Protein AF-A0A7S3MMG2-F1 (afdb_monomer_lite)

Radius of gyration: 33.41 Å; chains: 1; bounding box: 56×77×85 Å

pLDDT: mean 76.09, std 23.61, range [33.47, 98.5]

Foldseek 3Di:
DDPAFEAEAEDPVVVLVVQLVCCCPPVVDDSVVSVVCCVPPVVVCCVPPVVVCNVVHPYYHYDDPDCPVVVVVVVVVVVVVVVVVVVVVVCVVVVVPDDPPDPVVVVDDPPDDDDDDDDDDDDDDDDDDDDD

Organism: NCBI:txid182087

Sequence (132 aa):
MMDLKIFVLTPDDIRLARRIERDIADRGRTVVDVLAQYNRFVKPAYDDFIRPTMKYADIIVPFSTQNEKAVEMLIQNLKIKMKLLEQQHEDITSGNIMRQRTISELVMSPELFHEGPKTSLRVRTGASESGQ

Structure (mmCIF, N/CA/C/O backbone):
data_AF-A0A7S3MMG2-F1
#
_entry.id   AF-A0A7S3MMG2-F1
#
loop_
_atom_site.group_PDB
_atom_site.id
_atom_site.type_symbol
_atom_site.label_atom_id
_atom_site.label_alt_id
_atom_site.label_comp_id
_atom_site.label_asym_id
_atom_site.label_entity_id
_atom_site.label_seq_id
_atom_site.pdbx_PDB_ins_code
_atom_site.Cartn_x
_atom_site.Cartn_y
_atom_site.Cartn_z
_atom_site.occupancy
_atom_site.B_iso_or_equiv
_atom_site.auth_seq_id
_atom_site.auth_comp_id
_atom_site.auth_asym_id
_atom_site.auth_atom_id
_atom_site.pdbx_PDB_model_num
ATOM 1 N N . MET A 1 1 ? -18.131 -7.860 7.670 1.00 69.38 1 MET A N 1
ATOM 2 C CA . MET A 1 1 ? -17.907 -6.421 7.941 1.00 69.38 1 MET A CA 1
ATOM 3 C C . MET A 1 1 ? -16.533 -6.288 8.596 1.00 69.38 1 MET A C 1
ATOM 5 O O . MET A 1 1 ? -16.132 -7.248 9.236 1.00 69.38 1 MET A O 1
ATOM 9 N N . MET A 1 2 ? -15.781 -5.205 8.368 1.00 83.38 2 MET A N 1
ATOM 10 C CA . MET A 1 2 ? -14.435 -5.014 8.945 1.00 83.38 2 MET A CA 1
ATOM 11 C C . MET A 1 2 ? -14.480 -4.002 10.092 1.00 83.38 2 MET A C 1
ATOM 13 O O . MET A 1 2 ? -15.084 -2.942 9.939 1.00 83.38 2 MET A O 1
ATOM 17 N N . ASP A 1 3 ? -13.802 -4.315 11.195 1.00 84.00 3 ASP A N 1
ATOM 18 C CA . ASP A 1 3 ? -13.791 -3.521 12.430 1.00 84.00 3 ASP A CA 1
ATOM 19 C C . ASP A 1 3 ? -12.838 -2.322 12.428 1.00 84.00 3 ASP A C 1
ATOM 21 O O . ASP A 1 3 ? -12.997 -1.413 13.244 1.00 84.00 3 ASP A O 1
ATOM 25 N N . LEU A 1 4 ? -11.823 -2.345 11.567 1.00 86.62 4 LEU A N 1
ATOM 26 C CA . LEU A 1 4 ? -10.824 -1.292 11.415 1.00 86.62 4 LEU A CA 1
ATOM 27 C C . LEU A 1 4 ? -10.275 -1.340 9.986 1.00 86.62 4 LEU A C 1
ATOM 29 O O . LEU A 1 4 ? -9.846 -2.395 9.521 1.00 86.62 4 LEU A O 1
ATOM 33 N N . LYS A 1 5 ? -10.288 -0.205 9.289 1.00 90.94 5 LYS A N 1
ATOM 34 C CA . LYS A 1 5 ? -9.835 -0.066 7.900 1.00 90.94 5 LYS A CA 1
ATOM 35 C C . LYS A 1 5 ? -8.640 0.876 7.862 1.00 90.94 5 LYS A C 1
ATOM 37 O O . LYS A 1 5 ? -8.758 2.046 8.218 1.00 90.94 5 LYS A O 1
ATOM 42 N N 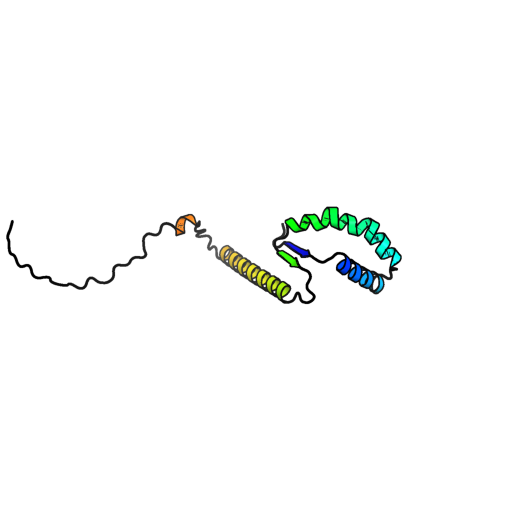. ILE A 1 6 ? -7.493 0.369 7.423 1.00 91.50 6 ILE A N 1
ATOM 43 C CA . ILE A 1 6 ? -6.233 1.119 7.392 1.00 91.50 6 ILE A CA 1
ATOM 44 C C . ILE A 1 6 ? -5.752 1.221 5.948 1.00 91.50 6 ILE A C 1
ATOM 46 O O . ILE A 1 6 ? -5.711 0.216 5.240 1.00 91.50 6 ILE A O 1
ATOM 50 N N . PHE A 1 7 ? -5.345 2.417 5.527 1.00 94.31 7 PHE A N 1
ATOM 51 C CA . PHE A 1 7 ? -4.714 2.646 4.230 1.00 94.31 7 PHE A CA 1
ATOM 52 C C . PHE A 1 7 ? -3.283 3.151 4.415 1.00 94.31 7 PHE A C 1
ATOM 54 O O . PHE A 1 7 ? -3.054 4.174 5.057 1.00 94.31 7 PHE A O 1
ATOM 61 N N . VAL A 1 8 ? -2.304 2.451 3.840 1.00 93.31 8 VAL A N 1
ATOM 62 C CA . VAL A 1 8 ? -0.895 2.867 3.887 1.00 93.31 8 VAL A CA 1
ATOM 63 C C . VAL A 1 8 ? -0.583 3.694 2.645 1.00 93.31 8 VAL A C 1
ATOM 65 O O . VAL A 1 8 ? -0.543 3.172 1.530 1.00 93.31 8 VAL A O 1
AT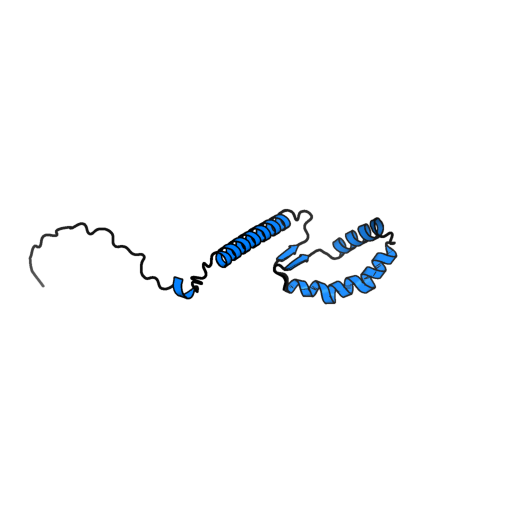OM 68 N N . LEU A 1 9 ? -0.365 4.993 2.837 1.00 94.06 9 LEU A N 1
ATOM 69 C CA . LEU A 1 9 ? -0.064 5.925 1.760 1.00 94.06 9 LEU A CA 1
ATOM 70 C C . LEU A 1 9 ? 1.447 5.987 1.545 1.00 94.06 9 LEU A C 1
ATOM 72 O O . LEU A 1 9 ? 2.197 6.397 2.423 1.00 94.06 9 LEU A O 1
ATOM 76 N N . THR A 1 10 ? 1.916 5.589 0.367 1.00 93.88 10 THR A N 1
ATOM 77 C CA . THR A 1 10 ? 3.337 5.664 0.008 1.00 93.88 10 THR A CA 1
ATOM 78 C C . THR A 1 10 ? 3.494 6.113 -1.442 1.00 93.88 10 THR A C 1
ATOM 80 O O . THR A 1 10 ? 2.745 5.612 -2.289 1.00 93.88 10 THR A O 1
ATOM 83 N N . PRO A 1 11 ? 4.446 7.020 -1.741 1.00 94.31 11 PRO A N 1
ATOM 84 C CA . PRO A 1 11 ? 4.744 7.445 -3.106 1.00 94.31 11 PRO A CA 1
ATOM 85 C C . PRO A 1 11 ? 5.005 6.277 -4.069 1.00 94.31 11 PRO A C 1
ATOM 87 O O . PRO A 1 11 ? 5.484 5.208 -3.677 1.00 94.31 11 PRO A O 1
ATOM 90 N N . ASP A 1 12 ? 4.638 6.467 -5.333 1.00 95.38 12 ASP A N 1
ATOM 91 C CA . ASP A 1 12 ? 4.665 5.429 -6.369 1.00 95.38 12 ASP A CA 1
ATOM 92 C C . ASP A 1 12 ? 6.080 4.937 -6.676 1.00 95.38 12 ASP A C 1
ATOM 94 O O . ASP A 1 12 ? 6.292 3.736 -6.817 1.00 95.38 12 ASP A O 1
ATOM 98 N N . ASP A 1 13 ? 7.042 5.851 -6.728 1.00 95.44 13 ASP A N 1
ATOM 99 C CA . ASP A 1 13 ? 8.468 5.594 -6.926 1.00 95.44 13 ASP A CA 1
ATOM 100 C C . ASP A 1 13 ? 9.053 4.724 -5.807 1.00 95.44 13 ASP A C 1
ATOM 102 O O . ASP A 1 13 ? 9.682 3.705 -6.083 1.00 95.44 13 ASP A O 1
ATOM 106 N N . ILE A 1 14 ? 8.755 5.045 -4.547 1.00 95.06 14 ILE A N 1
ATOM 107 C CA . ILE A 1 14 ? 9.175 4.248 -3.389 1.00 95.06 14 ILE A CA 1
ATOM 108 C C . ILE A 1 14 ? 8.560 2.844 -3.439 1.00 95.06 14 ILE A C 1
ATOM 110 O O . ILE A 1 14 ? 9.239 1.847 -3.175 1.00 95.06 14 ILE A O 1
ATOM 114 N N . ARG A 1 15 ? 7.271 2.731 -3.788 1.00 95.81 15 ARG A N 1
ATOM 115 C CA . ARG A 1 15 ? 6.601 1.425 -3.928 1.00 95.81 15 ARG A CA 1
ATOM 116 C C . ARG A 1 15 ? 7.165 0.618 -5.095 1.00 95.81 15 ARG A C 1
ATOM 118 O O . ARG A 1 15 ? 7.303 -0.600 -4.967 1.00 95.81 15 ARG A O 1
ATOM 125 N N . LEU A 1 16 ? 7.486 1.272 -6.209 1.00 96.94 16 LEU A N 1
ATOM 126 C CA . LEU A 1 16 ? 8.074 0.639 -7.382 1.00 96.94 16 LEU A CA 1
ATOM 127 C C . LEU A 1 16 ? 9.499 0.157 -7.100 1.00 96.94 16 LEU A C 1
ATOM 129 O O . LEU A 1 16 ? 9.797 -0.992 -7.410 1.00 96.94 16 LEU A O 1
ATOM 133 N N . ALA A 1 17 ? 10.339 0.970 -6.457 1.00 96.50 17 ALA A N 1
ATOM 134 C CA . ALA A 1 17 ? 11.697 0.588 -6.071 1.00 96.50 17 ALA A CA 1
ATOM 135 C C . ALA A 1 17 ? 11.689 -0.678 -5.198 1.00 96.50 17 ALA A C 1
ATOM 137 O O . ALA A 1 17 ? 12.282 -1.691 -5.565 1.00 96.50 17 ALA A O 1
ATOM 138 N N . ARG A 1 18 ? 10.879 -0.681 -4.130 1.00 95.62 18 ARG A N 1
ATOM 139 C CA . ARG A 1 18 ? 10.691 -1.859 -3.263 1.00 95.62 18 ARG A CA 1
ATOM 140 C C . ARG A 1 18 ? 10.167 -3.074 -4.022 1.00 95.62 18 ARG A C 1
ATOM 142 O O . ARG A 1 18 ? 10.527 -4.209 -3.724 1.00 95.62 18 ARG A O 1
ATOM 149 N N . ARG A 1 19 ? 9.272 -2.855 -4.990 1.00 96.56 19 ARG A N 1
ATOM 150 C CA . ARG A 1 19 ? 8.744 -3.933 -5.827 1.00 96.56 19 ARG A CA 1
ATOM 151 C C . ARG A 1 19 ? 9.829 -4.538 -6.709 1.00 96.56 19 ARG A C 1
ATOM 153 O O . ARG A 1 19 ? 9.846 -5.756 -6.828 1.00 96.56 19 ARG A O 1
ATOM 160 N N . ILE A 1 20 ? 10.675 -3.717 -7.327 1.00 96.88 20 ILE A N 1
ATOM 161 C CA . ILE A 1 20 ? 11.777 -4.172 -8.179 1.00 96.88 20 ILE A CA 1
ATOM 162 C C . ILE A 1 20 ? 12.743 -5.021 -7.355 1.00 96.88 20 ILE A C 1
ATOM 164 O O . ILE A 1 20 ? 12.987 -6.165 -7.723 1.00 96.88 20 ILE A O 1
ATOM 168 N N . GLU A 1 21 ? 13.208 -4.508 -6.215 1.00 96.56 21 GLU A N 1
ATOM 169 C CA . GLU A 1 21 ? 14.119 -5.230 -5.317 1.00 96.56 21 GLU A CA 1
ATOM 170 C C . GLU A 1 21 ? 13.553 -6.600 -4.921 1.00 96.56 21 GLU A C 1
ATOM 172 O O . GLU A 1 21 ? 14.197 -7.628 -5.129 1.00 96.56 21 GLU A O 1
ATOM 177 N N . ARG A 1 22 ? 12.305 -6.627 -4.441 1.00 96.56 22 ARG A N 1
ATOM 178 C CA . ARG A 1 22 ? 11.626 -7.854 -4.008 1.00 96.56 22 ARG A CA 1
ATOM 179 C C . ARG A 1 22 ? 11.369 -8.834 -5.154 1.00 96.56 22 ARG A C 1
ATOM 181 O O . ARG A 1 22 ? 11.582 -10.030 -5.005 1.00 96.56 22 ARG A O 1
ATOM 188 N N . ASP A 1 23 ? 10.853 -8.367 -6.291 1.00 96.31 23 ASP A N 1
ATOM 189 C CA . ASP A 1 23 ? 10.480 -9.257 -7.398 1.00 96.31 23 ASP A CA 1
ATOM 190 C C . ASP A 1 23 ? 11.725 -9.838 -8.109 1.00 96.31 23 ASP A C 1
ATOM 192 O O . ASP A 1 23 ? 11.645 -10.930 -8.674 1.00 96.31 23 ASP A O 1
ATOM 196 N N . ILE A 1 24 ? 12.877 -9.161 -8.047 1.00 96.12 24 ILE A N 1
ATOM 197 C CA . ILE A 1 24 ? 14.161 -9.713 -8.502 1.00 96.12 24 ILE A CA 1
ATOM 198 C C . ILE A 1 24 ? 14.689 -10.729 -7.487 1.00 96.12 24 ILE A C 1
ATOM 200 O O . ILE A 1 24 ? 14.957 -11.870 -7.862 1.00 96.12 24 ILE A O 1
ATOM 204 N N . ALA A 1 25 ? 14.803 -10.337 -6.213 1.00 95.69 25 ALA A N 1
ATOM 205 C CA . ALA A 1 25 ? 15.420 -11.162 -5.175 1.00 95.69 25 ALA A CA 1
ATOM 206 C C . ALA A 1 25 ? 14.615 -12.434 -4.861 1.00 95.69 25 ALA A C 1
ATOM 208 O O . ALA A 1 25 ? 15.179 -13.524 -4.813 1.00 95.69 25 ALA A O 1
ATOM 209 N N . ASP A 1 26 ? 13.294 -12.312 -4.709 1.00 94.69 26 ASP A N 1
ATOM 210 C CA . ASP A 1 26 ? 12.459 -13.396 -4.173 1.00 94.69 26 ASP A CA 1
ATOM 211 C C . ASP A 1 26 ? 11.750 -14.201 -5.269 1.00 94.69 26 ASP A C 1
ATOM 213 O O . ASP A 1 26 ? 11.245 -15.296 -5.021 1.00 94.69 26 ASP A O 1
ATOM 217 N N . ARG A 1 27 ? 11.630 -13.640 -6.481 1.00 92.12 27 ARG A N 1
ATOM 218 C CA . ARG A 1 27 ? 10.815 -14.214 -7.572 1.00 92.12 27 ARG A CA 1
ATOM 219 C C . ARG A 1 27 ? 11.584 -14.425 -8.876 1.00 92.12 27 ARG A C 1
ATOM 221 O O . ARG A 1 27 ? 10.973 -14.874 -9.844 1.00 92.12 27 ARG A O 1
ATOM 228 N N . GLY A 1 28 ? 12.878 -14.093 -8.918 1.00 92.62 28 GLY A N 1
ATOM 229 C CA . GLY A 1 28 ? 13.752 -14.322 -10.073 1.00 92.62 28 GLY A CA 1
ATOM 230 C C . GLY A 1 28 ? 13.344 -13.568 -11.342 1.00 92.62 28 GLY A C 1
ATOM 231 O O . GLY A 1 28 ? 13.620 -14.036 -12.445 1.00 92.62 28 GLY A O 1
ATOM 232 N N . ARG A 1 29 ? 12.639 -12.436 -11.218 1.00 94.31 29 ARG A N 1
ATOM 233 C CA . ARG A 1 29 ? 12.210 -11.638 -12.377 1.00 94.31 29 ARG A CA 1
ATOM 234 C C . ARG A 1 29 ? 13.313 -10.706 -12.861 1.00 94.31 29 ARG A C 1
ATOM 236 O O . ARG A 1 29 ? 14.178 -10.310 -12.088 1.00 94.31 29 ARG A O 1
ATOM 243 N N . THR A 1 30 ? 13.237 -10.283 -14.122 1.00 96.69 30 THR A N 1
ATOM 244 C CA . THR A 1 30 ? 14.085 -9.200 -14.635 1.00 96.69 30 THR A CA 1
ATOM 245 C C . THR A 1 30 ? 13.462 -7.831 -14.349 1.00 96.69 30 THR A C 1
ATOM 247 O O . THR A 1 30 ? 12.242 -7.699 -14.214 1.00 96.69 30 THR A O 1
ATOM 250 N N . VAL A 1 31 ? 14.289 -6.779 -14.306 1.00 96.50 31 VAL A N 1
ATOM 251 C CA . VAL A 1 31 ? 13.815 -5.386 -14.175 1.00 96.50 31 VAL A CA 1
ATOM 252 C C . VAL A 1 31 ? 12.809 -5.045 -15.280 1.00 96.50 31 VAL A C 1
ATOM 254 O O . VAL A 1 31 ? 11.780 -4.426 -15.014 1.00 96.50 31 VAL A O 1
ATOM 257 N N . VAL A 1 32 ? 13.085 -5.481 -16.514 1.00 97.50 32 VAL A N 1
ATOM 258 C CA . VAL A 1 32 ? 12.250 -5.204 -17.691 1.00 97.50 32 VAL A CA 1
ATOM 259 C C . VAL A 1 32 ? 10.851 -5.790 -17.515 1.00 97.50 32 VAL A C 1
ATOM 261 O O . VAL A 1 32 ? 9.866 -5.082 -17.721 1.00 97.50 32 VAL A O 1
ATOM 264 N N . ASP A 1 33 ? 10.748 -7.038 -17.053 1.00 96.31 33 ASP A N 1
ATOM 265 C CA . ASP A 1 33 ? 9.456 -7.700 -16.838 1.00 96.31 33 ASP A CA 1
ATOM 266 C C . ASP A 1 33 ? 8.641 -7.020 -15.734 1.00 96.31 33 ASP A C 1
ATOM 268 O O . ASP A 1 33 ? 7.426 -6.833 -15.861 1.00 96.31 33 ASP A O 1
ATOM 272 N N . VAL A 1 34 ? 9.308 -6.620 -14.645 1.00 96.94 34 VAL A N 1
ATOM 273 C CA . VAL A 1 34 ? 8.664 -5.916 -13.528 1.00 96.94 34 VAL A CA 1
ATOM 274 C C . VAL A 1 34 ? 8.117 -4.568 -13.993 1.00 96.94 34 VAL A C 1
ATOM 276 O O . VAL A 1 34 ? 6.963 -4.253 -13.699 1.00 96.94 34 VAL A O 1
ATOM 279 N N . LEU A 1 35 ? 8.900 -3.795 -14.751 1.00 97.81 35 LEU A N 1
ATOM 280 C CA . LEU A 1 35 ? 8.475 -2.500 -15.288 1.00 97.81 35 LEU A CA 1
ATOM 281 C C . LEU A 1 35 ? 7.351 -2.643 -16.320 1.00 97.81 35 LEU A C 1
ATOM 283 O O . LEU A 1 35 ? 6.370 -1.897 -16.265 1.00 97.81 35 LEU A O 1
ATOM 287 N N . ALA A 1 36 ? 7.446 -3.621 -17.224 1.00 97.69 36 ALA A N 1
ATOM 288 C CA . ALA A 1 36 ? 6.408 -3.898 -18.212 1.00 97.69 36 ALA A CA 1
ATOM 289 C C . ALA A 1 36 ? 5.074 -4.240 -17.532 1.00 97.69 36 ALA A C 1
ATOM 291 O O . ALA A 1 36 ? 4.033 -3.674 -17.874 1.00 97.69 36 ALA A O 1
ATOM 292 N N . GLN A 1 37 ? 5.096 -5.107 -16.513 1.00 96.75 37 GLN A N 1
ATOM 293 C CA . GLN A 1 37 ? 3.898 -5.430 -15.739 1.00 96.75 37 GLN A CA 1
ATOM 294 C C . GLN A 1 37 ? 3.392 -4.225 -14.936 1.00 96.75 37 GLN A C 1
ATOM 296 O O . GLN A 1 37 ? 2.179 -4.010 -14.847 1.00 96.75 37 GLN A O 1
ATOM 301 N N . TYR A 1 38 ? 4.303 -3.455 -14.335 1.00 97.62 38 TYR A N 1
ATOM 302 C CA . TYR A 1 38 ? 3.945 -2.301 -13.521 1.00 97.62 38 TYR A CA 1
ATOM 303 C C . TYR A 1 38 ? 3.147 -1.280 -14.330 1.00 97.62 38 TYR A C 1
ATOM 305 O O . TYR A 1 38 ? 2.035 -0.926 -13.939 1.00 97.62 38 TYR A O 1
ATOM 313 N N . ASN A 1 39 ? 3.676 -0.892 -15.489 1.00 97.56 39 ASN A N 1
ATOM 314 C CA . ASN A 1 39 ? 3.047 0.092 -16.362 1.00 97.56 39 ASN A CA 1
ATOM 315 C C . ASN A 1 39 ? 1.759 -0.436 -16.998 1.00 97.56 39 ASN A C 1
ATOM 317 O O . ASN A 1 39 ? 0.778 0.295 -17.089 1.00 97.56 39 ASN A O 1
ATOM 321 N N . ARG A 1 40 ? 1.738 -1.708 -17.418 1.00 97.94 40 ARG A N 1
ATOM 322 C CA . ARG A 1 40 ? 0.582 -2.274 -18.123 1.00 97.94 40 ARG A CA 1
ATOM 323 C C . ARG A 1 40 ? -0.609 -2.556 -17.209 1.00 97.94 40 ARG A C 1
ATOM 325 O O . ARG A 1 40 ? -1.743 -2.438 -17.657 1.00 97.94 40 ARG A O 1
ATOM 332 N N . PHE A 1 41 ? -0.367 -2.966 -15.965 1.00 97.62 41 PHE A N 1
ATOM 333 C CA . PHE A 1 41 ? -1.435 -3.491 -15.106 1.00 97.62 41 PHE A CA 1
ATOM 334 C C . PHE A 1 41 ? -1.467 -2.873 -13.714 1.00 97.62 41 PHE A C 1
ATOM 336 O O . PHE A 1 41 ? -2.537 -2.551 -13.212 1.00 97.62 41 PHE A O 1
ATOM 343 N N . VAL A 1 42 ? -0.316 -2.722 -13.061 1.00 97.44 42 VAL A N 1
ATOM 344 C CA . VAL A 1 42 ? -0.277 -2.399 -11.625 1.00 97.44 42 VAL A CA 1
ATOM 345 C C . VAL A 1 42 ? -0.629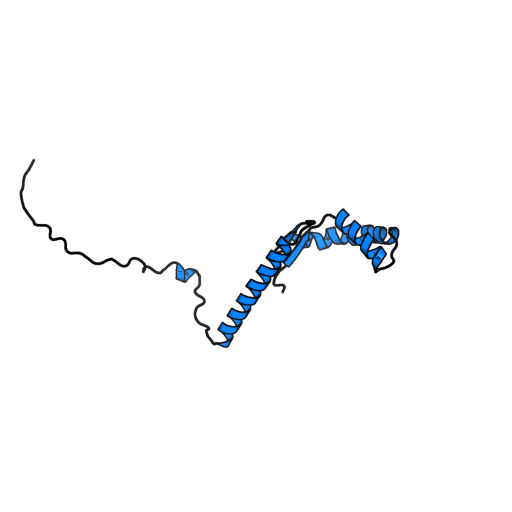 -0.943 -11.374 1.00 97.44 42 VAL A C 1
ATOM 347 O O . VAL A 1 42 ? -1.433 -0.661 -10.491 1.00 97.44 42 VAL A O 1
ATOM 350 N N . LYS A 1 43 ? -0.012 -0.025 -12.121 1.00 97.62 43 LYS A N 1
ATOM 351 C CA . LYS A 1 43 ? -0.223 1.411 -11.962 1.00 97.62 43 LYS A CA 1
ATOM 352 C C . LYS A 1 43 ? -1.658 1.816 -12.344 1.00 97.62 43 LYS A C 1
ATOM 354 O O . LYS A 1 43 ? -2.305 2.406 -11.482 1.00 97.62 43 LYS A O 1
ATOM 359 N N . PRO A 1 44 ? -2.212 1.400 -13.505 1.00 98.50 44 PRO A N 1
ATOM 360 C CA . PRO A 1 44 ? -3.620 1.648 -13.822 1.00 98.50 44 PRO A CA 1
ATOM 361 C C . PRO A 1 44 ? -4.572 1.081 -12.765 1.00 98.50 44 PRO A C 1
ATOM 363 O O . PRO A 1 44 ? -5.409 1.799 -12.233 1.00 98.50 44 PRO A O 1
ATOM 366 N N . ALA A 1 45 ? -4.381 -0.178 -12.348 1.00 98.25 45 ALA A N 1
ATOM 367 C CA . ALA A 1 45 ? -5.248 -0.771 -11.331 1.00 98.25 45 ALA A CA 1
ATOM 368 C C . ALA A 1 45 ? -5.148 -0.058 -9.972 1.00 98.25 45 ALA A C 1
ATOM 370 O O . ALA A 1 45 ? -6.131 0.033 -9.233 1.00 98.25 45 ALA A O 1
ATOM 371 N N . TYR A 1 46 ? -3.962 0.451 -9.628 1.00 97.94 46 TYR A N 1
ATOM 372 C CA . TYR A 1 46 ? -3.800 1.254 -8.429 1.00 97.94 46 TYR A CA 1
ATOM 373 C C . TYR A 1 46 ? -4.587 2.559 -8.512 1.00 97.94 46 TYR A C 1
ATOM 375 O O . TYR A 1 46 ? -5.296 2.877 -7.562 1.00 97.94 46 TYR A O 1
ATOM 383 N N . ASP A 1 47 ? -4.491 3.286 -9.620 1.00 97.62 47 ASP A N 1
ATOM 384 C CA . ASP A 1 47 ? -5.159 4.579 -9.772 1.00 97.62 47 ASP A CA 1
ATOM 385 C C . ASP A 1 47 ? -6.680 4.443 -9.866 1.00 97.62 47 ASP A C 1
ATOM 387 O O . ASP A 1 47 ? -7.398 5.202 -9.211 1.00 97.62 47 ASP A O 1
ATOM 391 N N . ASP A 1 48 ? -7.156 3.441 -10.606 1.00 98.12 48 ASP A N 1
ATOM 392 C CA . ASP A 1 48 ? -8.575 3.273 -10.917 1.00 98.12 48 ASP A CA 1
ATOM 393 C C . ASP A 1 48 ? -9.347 2.579 -9.792 1.00 98.12 48 ASP A C 1
ATOM 395 O O . ASP A 1 48 ? -10.516 2.886 -9.556 1.00 98.12 48 ASP A O 1
ATOM 399 N N . PHE A 1 49 ? -8.705 1.650 -9.072 1.00 97.94 49 PHE A N 1
ATOM 400 C CA . PHE A 1 49 ? -9.409 0.787 -8.120 1.00 97.94 49 PHE A CA 1
ATOM 401 C C . PHE A 1 49 ? -8.887 0.884 -6.694 1.00 97.94 49 PHE A C 1
ATOM 403 O O . PHE A 1 49 ? -9.695 0.929 -5.775 1.00 97.94 49 PHE A O 1
ATOM 410 N N . ILE A 1 50 ? -7.571 0.941 -6.469 1.00 97.44 50 ILE A N 1
ATOM 411 C CA . ILE A 1 50 ? -7.007 0.855 -5.108 1.00 97.44 50 ILE A CA 1
ATOM 412 C C . ILE A 1 50 ? -6.992 2.225 -4.427 1.00 97.44 50 ILE A C 1
ATOM 414 O O . ILE A 1 50 ? -7.490 2.369 -3.311 1.00 97.44 50 ILE A O 1
ATOM 418 N N . ARG A 1 51 ? -6.459 3.255 -5.087 1.00 97.38 51 ARG A N 1
ATOM 419 C CA . ARG A 1 51 ? -6.355 4.617 -4.550 1.00 97.38 51 ARG A CA 1
ATOM 420 C C . ARG A 1 51 ? -7.720 5.200 -4.163 1.00 97.38 51 ARG A C 1
ATOM 422 O O . ARG A 1 51 ? -7.798 5.784 -3.081 1.00 97.38 51 ARG A O 1
ATOM 429 N N . PRO A 1 52 ? -8.814 5.015 -4.931 1.00 98.19 52 PRO A N 1
ATOM 430 C CA . PRO A 1 52 ? -10.132 5.497 -4.527 1.00 98.19 52 PRO A CA 1
ATOM 431 C C . PRO A 1 52 ? -10.655 4.860 -3.235 1.00 98.19 52 PRO A C 1
ATOM 433 O O . PRO A 1 52 ? -11.495 5.471 -2.574 1.00 98.19 52 PRO A O 1
ATOM 436 N N . THR A 1 53 ? -10.158 3.680 -2.835 1.00 97.56 53 THR A N 1
ATOM 437 C CA . THR A 1 53 ? -10.566 3.052 -1.566 1.00 97.56 53 THR A CA 1
ATOM 438 C C . THR A 1 53 ? -10.038 3.776 -0.330 1.00 97.56 53 THR A C 1
ATOM 440 O O . THR A 1 53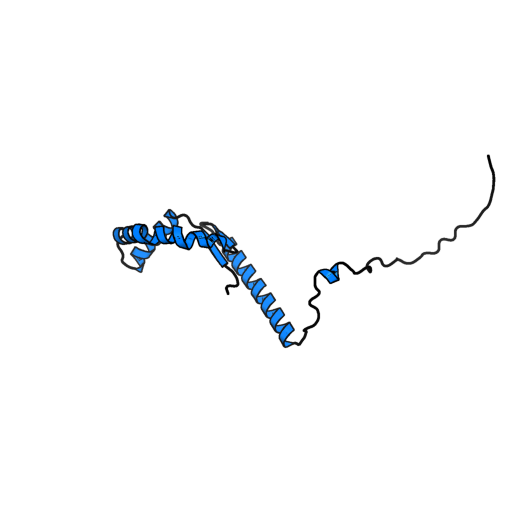 ? -10.598 3.604 0.750 1.00 97.56 53 THR A O 1
ATOM 443 N N . MET A 1 54 ? -9.026 4.640 -0.481 1.00 96.81 54 MET A N 1
ATOM 444 C CA . MET A 1 54 ? -8.451 5.436 0.608 1.00 96.81 54 MET A CA 1
ATOM 445 C C . MET A 1 54 ? -9.510 6.251 1.362 1.00 96.81 54 MET A C 1
ATOM 447 O O . MET A 1 54 ? -9.408 6.405 2.574 1.00 96.81 54 MET A O 1
ATOM 451 N N . LYS A 1 55 ? -10.564 6.716 0.676 1.00 96.50 55 LYS A N 1
ATOM 452 C CA . LYS A 1 55 ? -11.666 7.479 1.292 1.00 96.50 55 LYS A CA 1
ATOM 453 C C . LYS A 1 55 ? -12.515 6.671 2.280 1.00 96.50 55 LYS A C 1
ATOM 455 O O . LYS A 1 55 ? -13.282 7.255 3.033 1.00 96.50 55 LYS A O 1
ATOM 460 N N . TYR A 1 56 ? -12.421 5.343 2.238 1.00 95.75 56 TYR A N 1
ATOM 461 C CA . TYR A 1 56 ? -13.125 4.453 3.156 1.00 95.75 56 TYR A CA 1
ATOM 462 C C . TYR A 1 56 ? -12.251 4.031 4.339 1.00 95.75 56 TYR A C 1
ATOM 464 O O . TYR A 1 56 ? -12.705 3.224 5.141 1.00 95.75 56 TYR A O 1
ATOM 472 N N . ALA A 1 57 ? -11.004 4.494 4.438 1.00 94.88 57 ALA A N 1
ATOM 473 C CA . ALA A 1 57 ? -10.127 4.140 5.544 1.00 94.88 57 ALA A CA 1
ATOM 474 C C . ALA A 1 57 ? -10.489 4.931 6.806 1.00 94.88 57 ALA A C 1
ATOM 476 O O . ALA A 1 57 ? -10.739 6.131 6.740 1.00 94.88 57 ALA A O 1
ATOM 477 N N . ASP A 1 58 ? -10.465 4.257 7.954 1.00 90.19 58 ASP A N 1
ATOM 478 C CA . ASP A 1 58 ? -10.592 4.907 9.258 1.00 90.19 58 ASP A CA 1
ATOM 479 C C . ASP A 1 58 ? -9.262 5.589 9.637 1.00 90.19 58 ASP A C 1
ATOM 481 O O . ASP A 1 58 ? -9.250 6.639 10.273 1.00 90.19 58 ASP A O 1
ATOM 485 N N . ILE A 1 59 ? -8.130 4.999 9.226 1.00 90.12 59 ILE A N 1
ATOM 486 C CA . ILE A 1 59 ? -6.776 5.512 9.478 1.00 90.12 59 ILE A CA 1
ATOM 487 C C . ILE A 1 59 ? -5.960 5.488 8.183 1.00 90.12 59 ILE A C 1
ATOM 489 O O . ILE A 1 59 ? -5.873 4.457 7.512 1.00 90.12 59 ILE A O 1
ATOM 493 N N . ILE A 1 60 ? -5.297 6.604 7.872 1.00 91.81 60 ILE A N 1
ATOM 494 C CA . ILE A 1 60 ? -4.288 6.683 6.811 1.00 91.81 60 ILE A CA 1
ATOM 495 C C . ILE A 1 60 ? -2.908 6.782 7.461 1.00 91.81 60 ILE A C 1
ATOM 497 O O . ILE A 1 60 ? -2.633 7.726 8.198 1.00 91.81 60 ILE A O 1
ATOM 501 N N . VAL A 1 61 ? -2.035 5.816 7.175 1.00 90.88 61 VAL A N 1
ATOM 502 C CA . VAL A 1 61 ? -0.644 5.816 7.644 1.00 90.88 61 VAL A CA 1
ATOM 503 C C . VAL A 1 61 ? 0.241 6.349 6.516 1.00 90.88 61 VAL A C 1
ATOM 505 O O . VAL A 1 61 ? 0.373 5.669 5.494 1.00 90.88 61 VAL A O 1
ATOM 508 N N . PRO A 1 62 ? 0.825 7.553 6.644 1.00 89.19 62 PRO A N 1
ATOM 509 C CA . PRO A 1 62 ? 1.720 8.089 5.630 1.00 89.19 62 PRO A CA 1
ATOM 510 C C . PRO A 1 62 ? 3.041 7.317 5.588 1.00 89.19 62 PRO A C 1
ATOM 512 O O . PRO A 1 62 ? 3.420 6.598 6.516 1.00 89.19 62 PRO A O 1
ATOM 515 N N . PHE A 1 63 ? 3.772 7.492 4.494 1.00 83.00 63 PHE A N 1
ATOM 516 C CA . PHE A 1 63 ? 5.126 6.986 4.383 1.00 83.00 63 PHE A CA 1
ATOM 517 C C . PHE A 1 63 ? 6.037 7.744 5.345 1.00 83.00 63 PHE A C 1
ATOM 519 O O . PHE A 1 63 ? 6.207 8.955 5.236 1.00 83.00 63 PHE A O 1
ATOM 526 N N . SER A 1 64 ? 6.652 6.999 6.252 1.00 78.19 64 SER A N 1
ATOM 527 C CA . SER A 1 64 ? 7.792 7.436 7.040 1.00 78.19 64 SER A CA 1
ATOM 528 C C . SER A 1 64 ? 8.798 6.294 7.064 1.00 78.19 64 SER A C 1
ATOM 530 O O . SER A 1 64 ? 8.429 5.116 7.081 1.00 78.19 64 SER A O 1
ATOM 532 N N . THR A 1 65 ? 10.082 6.637 7.070 1.00 67.31 65 THR A N 1
ATOM 533 C CA . THR A 1 65 ? 11.168 5.684 7.336 1.00 67.31 65 THR A CA 1
ATOM 534 C C . THR A 1 65 ? 11.076 5.111 8.753 1.00 67.31 65 THR A C 1
ATOM 536 O O . THR A 1 65 ? 11.580 4.022 9.002 1.00 67.31 65 THR A O 1
ATOM 539 N N . GLN A 1 66 ? 10.370 5.805 9.652 1.00 73.56 66 GLN A N 1
ATOM 540 C CA . GLN A 1 66 ? 10.064 5.388 11.016 1.00 73.56 66 GLN A CA 1
ATOM 541 C C . GLN A 1 66 ? 8.554 5.469 11.252 1.00 73.56 66 GLN A C 1
ATOM 543 O O . GLN A 1 66 ? 7.998 6.537 11.514 1.00 73.56 66 GLN A O 1
ATOM 548 N N . ASN A 1 67 ? 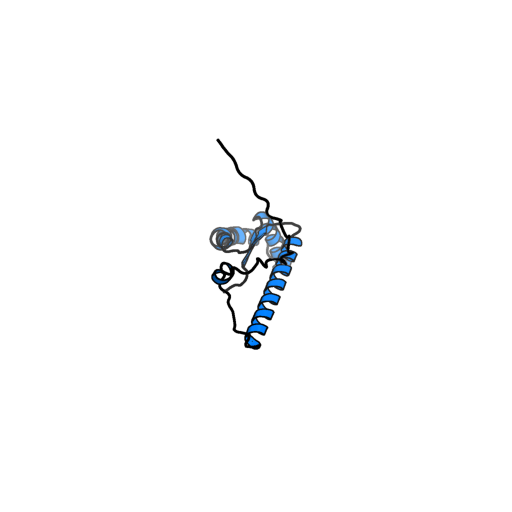7.885 4.321 11.154 1.00 81.94 67 ASN A N 1
ATOM 549 C CA . ASN A 1 67 ? 6.451 4.186 11.422 1.00 81.94 67 ASN A CA 1
ATOM 550 C C . ASN A 1 67 ? 6.159 3.598 12.812 1.00 81.94 67 ASN A C 1
ATOM 552 O O . ASN A 1 67 ? 5.015 3.253 13.095 1.00 81.94 67 ASN A O 1
ATOM 556 N N . GLU A 1 68 ? 7.160 3.503 13.691 1.00 84.12 68 GLU A N 1
ATOM 557 C CA . GLU A 1 68 ? 7.040 2.883 15.019 1.00 84.12 68 GLU A CA 1
ATOM 558 C C . GLU A 1 68 ? 5.891 3.477 15.837 1.00 84.12 68 GLU A C 1
ATOM 560 O O . GLU A 1 68 ? 5.060 2.731 16.340 1.00 84.12 68 GLU A O 1
ATOM 565 N N . LYS A 1 69 ? 5.751 4.809 15.865 1.00 82.88 69 LYS A N 1
ATOM 566 C CA . LYS A 1 69 ? 4.638 5.481 16.559 1.00 82.88 69 LYS A CA 1
ATOM 567 C C . LYS A 1 69 ? 3.267 5.150 15.962 1.00 82.88 69 LYS A C 1
ATOM 569 O O . LYS A 1 69 ? 2.297 5.000 16.697 1.00 82.88 69 LYS A O 1
ATOM 574 N N . ALA A 1 70 ? 3.170 5.030 14.635 1.00 85.38 70 ALA A N 1
ATOM 575 C CA . ALA A 1 70 ? 1.920 4.652 13.976 1.00 85.38 70 ALA A CA 1
ATOM 576 C C . ALA A 1 70 ? 1.547 3.199 14.306 1.00 85.38 70 ALA A C 1
ATOM 578 O O . ALA A 1 70 ? 0.392 2.908 14.608 1.00 85.38 70 ALA A O 1
ATOM 579 N N . VAL A 1 71 ? 2.535 2.299 14.306 1.00 87.25 71 VAL A N 1
ATOM 580 C CA . VAL A 1 71 ? 2.366 0.897 14.707 1.00 87.25 71 VAL A CA 1
ATOM 581 C C . VAL A 1 71 ? 1.981 0.797 16.183 1.00 87.25 71 VAL A C 1
ATOM 583 O O . VAL A 1 71 ? 1.035 0.090 16.516 1.00 87.25 71 VAL A O 1
ATOM 586 N N . GLU A 1 72 ? 2.647 1.541 17.063 1.00 88.94 72 GLU A N 1
ATOM 587 C CA . GLU A 1 72 ? 2.339 1.580 18.491 1.00 88.94 72 GLU A CA 1
ATOM 588 C C . GLU A 1 72 ? 0.906 2.057 18.741 1.00 88.94 72 GLU A C 1
ATOM 590 O O . GLU A 1 72 ? 0.157 1.405 19.468 1.00 88.94 72 GLU A O 1
ATOM 595 N N . MET A 1 73 ? 0.483 3.136 18.079 1.00 87.06 73 MET A N 1
ATOM 596 C CA . MET A 1 73 ? -0.887 3.637 18.166 1.00 87.06 73 MET A CA 1
ATOM 597 C C . MET A 1 73 ? -1.910 2.598 17.684 1.00 87.06 73 MET A C 1
ATOM 599 O O . MET A 1 73 ? -2.961 2.429 18.301 1.00 87.06 73 MET A O 1
ATOM 603 N N . LEU A 1 74 ? -1.614 1.867 16.605 1.00 88.69 74 LEU A N 1
ATOM 604 C CA . LEU A 1 74 ? -2.471 0.777 16.129 1.00 88.69 74 LEU A CA 1
ATOM 605 C C . LEU A 1 74 ? -2.562 -0.361 17.152 1.00 88.69 74 LEU A C 1
ATOM 607 O O . LEU A 1 74 ? -3.661 -0.831 17.442 1.00 88.69 74 LEU A O 1
ATOM 611 N N . ILE A 1 75 ? -1.437 -0.765 17.745 1.00 90.12 75 ILE A N 1
ATOM 612 C CA . ILE A 1 75 ? -1.394 -1.799 18.788 1.00 90.12 75 ILE A CA 1
ATOM 613 C C . ILE A 1 75 ? -2.206 -1.366 20.016 1.00 90.12 75 ILE A C 1
ATOM 615 O O . ILE A 1 75 ? -2.990 -2.155 20.541 1.00 90.12 75 ILE A O 1
ATOM 619 N N . GLN A 1 76 ? -2.044 -0.120 20.467 1.00 88.50 76 GLN A N 1
ATOM 620 C CA . GLN A 1 76 ? -2.795 0.457 21.587 1.00 88.50 76 GLN A CA 1
ATOM 621 C C . GLN A 1 76 ? -4.305 0.431 21.308 1.00 88.50 76 GLN A C 1
ATOM 623 O O . GLN A 1 76 ? -5.073 -0.080 22.123 1.00 88.50 76 GLN A O 1
ATOM 628 N N . ASN A 1 77 ? -4.727 0.888 20.125 1.00 86.19 77 ASN A N 1
ATOM 629 C CA . ASN A 1 77 ? -6.134 0.876 19.720 1.00 86.19 77 ASN A CA 1
ATOM 630 C C . ASN A 1 77 ? -6.723 -0.540 19.677 1.00 86.19 77 ASN A C 1
ATOM 632 O O . ASN A 1 77 ? -7.836 -0.757 20.155 1.00 86.19 77 ASN A O 1
ATOM 636 N N . LEU A 1 78 ? -5.977 -1.517 19.150 1.00 89.06 78 LEU A N 1
ATOM 637 C CA . LEU A 1 78 ? -6.414 -2.915 19.128 1.00 89.06 78 LEU A CA 1
ATOM 638 C C . LEU A 1 78 ? -6.566 -3.484 20.544 1.00 89.06 78 LEU A C 1
ATOM 640 O O . LEU A 1 78 ? -7.576 -4.120 20.828 1.00 89.06 78 LEU A O 1
ATOM 644 N N . LYS A 1 79 ? -5.617 -3.214 21.451 1.00 89.56 79 LYS A N 1
ATOM 645 C CA . LYS A 1 79 ? -5.694 -3.653 22.856 1.00 89.56 79 LYS A CA 1
ATOM 646 C C . LYS A 1 79 ? -6.906 -3.068 23.579 1.00 89.56 79 LYS A C 1
ATOM 648 O O . LYS A 1 79 ? -7.613 -3.800 24.265 1.00 89.56 79 LYS A O 1
ATOM 653 N N . ILE A 1 80 ? -7.159 -1.769 23.410 1.00 87.81 80 ILE A N 1
ATOM 654 C CA . ILE A 1 80 ? -8.328 -1.100 24.000 1.00 87.81 80 ILE A CA 1
ATOM 655 C C . ILE A 1 80 ? -9.614 -1.733 23.464 1.00 87.81 80 ILE A C 1
ATOM 657 O O . ILE A 1 80 ? -10.495 -2.079 24.247 1.00 87.81 80 ILE A O 1
ATOM 661 N N . LYS A 1 81 ? -9.705 -1.937 22.144 1.00 85.25 81 LYS A N 1
ATOM 662 C CA . LYS A 1 81 ? -10.891 -2.528 21.517 1.00 85.25 81 LYS A CA 1
ATOM 663 C C . LYS A 1 81 ? -11.137 -3.964 21.990 1.00 85.25 81 LYS A C 1
ATOM 665 O O . LYS A 1 81 ? -12.276 -4.290 22.298 1.00 85.25 81 LYS A O 1
ATOM 670 N N . MET A 1 82 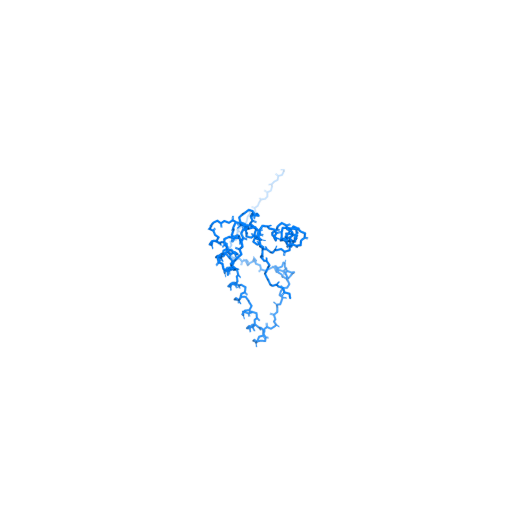? -10.092 -4.785 22.121 1.00 88.69 82 MET A N 1
ATOM 671 C CA . MET A 1 82 ? -10.209 -6.141 22.677 1.00 88.69 82 MET A CA 1
ATOM 672 C C . MET A 1 82 ? -10.712 -6.124 24.122 1.00 88.69 82 MET A C 1
ATOM 674 O O . MET A 1 82 ? -11.677 -6.813 24.429 1.00 88.69 82 MET A O 1
ATOM 678 N N . LYS A 1 83 ? -10.145 -5.266 24.979 1.00 89.62 83 LYS A N 1
ATOM 679 C CA . LYS A 1 83 ? -10.568 -5.157 26.383 1.00 89.62 83 LYS A CA 1
ATOM 680 C C . LYS A 1 83 ? -12.032 -4.727 26.529 1.00 89.62 83 LYS A C 1
ATOM 682 O O . LYS A 1 83 ? -12.742 -5.234 27.389 1.00 89.62 83 LYS A O 1
ATOM 687 N N . LEU A 1 84 ? -12.494 -3.799 25.688 1.00 85.25 84 LEU A N 1
ATOM 688 C CA . LEU A 1 84 ? -13.898 -3.373 25.674 1.00 85.25 84 LEU A CA 1
ATOM 689 C C . LEU A 1 84 ? -14.834 -4.508 25.236 1.00 85.25 84 LEU A C 1
ATOM 691 O O . LEU A 1 84 ? -15.915 -4.654 25.798 1.00 85.25 84 LEU A O 1
ATOM 695 N N . LEU A 1 85 ? -14.422 -5.318 24.256 1.00 84.94 85 LEU A N 1
ATOM 696 C CA . LEU A 1 85 ? -15.196 -6.475 23.798 1.00 84.94 85 LEU A CA 1
ATOM 697 C C . LEU A 1 85 ? -15.258 -7.584 24.859 1.00 84.94 85 LEU A C 1
ATOM 699 O O . LEU A 1 85 ? -16.311 -8.191 25.037 1.00 84.94 85 LEU A O 1
ATOM 703 N N . GLU A 1 86 ? -14.165 -7.822 25.587 1.00 87.00 86 GLU A N 1
ATOM 704 C CA . GLU A 1 86 ? -14.128 -8.762 26.718 1.00 87.00 86 GLU A CA 1
ATOM 705 C C . GLU A 1 86 ? -15.119 -8.345 27.815 1.00 87.00 86 GLU A C 1
ATOM 707 O O . GLU A 1 86 ? -15.939 -9.156 28.241 1.00 87.00 86 GLU A O 1
ATOM 712 N N . GLN A 1 87 ? -15.123 -7.062 28.191 1.00 80.06 87 GLN A N 1
ATOM 713 C CA . GLN A 1 87 ? -16.061 -6.511 29.178 1.00 80.06 87 GLN A CA 1
ATOM 714 C C . GLN A 1 87 ? -17.523 -6.664 28.738 1.00 80.06 87 GLN A C 1
ATOM 716 O O . GLN A 1 87 ? -18.368 -7.095 29.518 1.00 80.06 87 GLN A O 1
ATOM 721 N N . GLN A 1 88 ? -17.819 -6.390 27.464 1.00 75.81 88 GLN A N 1
ATOM 722 C CA . GLN A 1 88 ? -19.161 -6.591 26.910 1.00 75.81 88 GLN A CA 1
ATOM 723 C C . GLN A 1 88 ? -19.598 -8.060 26.956 1.00 75.81 88 GLN A C 1
ATOM 725 O O . GLN A 1 88 ? -20.764 -8.349 27.219 1.00 75.81 88 GLN A O 1
ATOM 730 N N . HIS A 1 89 ? -18.681 -8.996 26.704 1.00 75.31 89 HIS A N 1
ATOM 731 C CA . HIS A 1 89 ? -18.984 -10.422 26.763 1.00 75.31 89 HIS A CA 1
ATOM 732 C C . HIS A 1 89 ? -19.253 -10.892 28.202 1.00 75.31 89 HIS A C 1
ATOM 734 O O . HIS A 1 89 ? -20.178 -11.676 28.429 1.00 75.31 89 HIS A O 1
ATOM 740 N N . GLU A 1 90 ? -18.498 -10.390 29.182 1.00 70.75 90 GLU A N 1
ATOM 741 C CA . GLU A 1 90 ? -18.728 -10.662 30.608 1.00 70.75 90 GLU A CA 1
ATOM 742 C C . GLU A 1 90 ? -20.077 -10.110 31.094 1.00 70.75 90 GLU A C 1
ATOM 744 O O . GLU A 1 90 ? -20.809 -10.826 31.783 1.00 70.75 90 GLU A O 1
ATOM 749 N N . ASP A 1 91 ? -20.458 -8.899 30.678 1.00 68.69 91 ASP A N 1
ATOM 750 C CA . ASP A 1 91 ? -21.751 -8.286 31.018 1.00 68.69 91 ASP A CA 1
ATOM 751 C C . ASP A 1 91 ? -22.940 -9.086 30.456 1.00 68.69 91 ASP A C 1
ATOM 753 O O . ASP A 1 91 ? -23.937 -9.313 31.153 1.00 68.69 91 ASP A O 1
ATOM 757 N N . ILE A 1 92 ? -22.821 -9.568 29.211 1.00 67.38 92 ILE A N 1
ATOM 758 C CA . ILE A 1 92 ? -23.834 -10.416 28.563 1.00 67.38 92 ILE A CA 1
ATOM 759 C C . ILE A 1 92 ? -23.930 -11.776 29.267 1.00 67.38 92 ILE A C 1
ATOM 761 O O . ILE A 1 92 ? -25.031 -12.247 29.553 1.00 67.38 92 ILE A O 1
ATOM 765 N N . THR A 1 93 ? -22.789 -12.399 29.578 1.00 67.25 93 THR A N 1
ATOM 766 C CA . THR A 1 93 ? -22.739 -13.732 30.209 1.00 67.25 93 THR A CA 1
ATOM 767 C C . THR A 1 93 ? -23.244 -13.698 31.654 1.00 67.25 93 THR A C 1
ATOM 769 O O . THR A 1 93 ? -23.870 -14.650 32.115 1.00 67.25 93 THR A O 1
ATOM 772 N N . SER A 1 94 ? -23.036 -12.581 32.356 1.00 66.81 94 SER A N 1
ATOM 773 C CA . SER A 1 94 ? -23.489 -12.377 33.738 1.00 66.81 94 SER A CA 1
ATOM 774 C C . SER A 1 94 ? -24.974 -11.997 33.847 1.00 66.81 94 SER A C 1
ATOM 776 O O . SER A 1 94 ? -25.466 -11.768 34.950 1.00 66.81 94 SER A O 1
ATOM 778 N N . GLY A 1 95 ? -25.707 -11.914 32.727 1.00 52.91 95 GLY A N 1
ATOM 779 C CA . GLY A 1 95 ? -27.125 -11.538 32.713 1.00 52.91 95 GLY A CA 1
ATOM 780 C C . GLY A 1 95 ? -27.379 -10.079 33.101 1.00 52.91 95 GLY A C 1
ATOM 781 O O . GLY A 1 95 ? -28.511 -9.713 33.415 1.00 52.91 95 GLY A O 1
ATOM 782 N N . ASN A 1 96 ? -26.351 -9.227 33.062 1.00 55.50 96 ASN A N 1
ATOM 783 C CA . ASN A 1 96 ? -26.420 -7.835 33.496 1.00 55.50 96 ASN A CA 1
ATOM 784 C C . ASN A 1 96 ? -26.959 -6.935 32.363 1.00 55.50 96 ASN A C 1
ATOM 786 O O . ASN A 1 96 ? -26.390 -5.904 32.015 1.00 55.50 96 ASN A O 1
ATOM 790 N N . ILE A 1 97 ? -28.076 -7.335 31.747 1.00 50.78 97 ILE A N 1
ATOM 791 C CA . ILE A 1 97 ? -28.800 -6.524 30.759 1.00 50.78 97 ILE A CA 1
ATOM 792 C C . ILE A 1 97 ? -29.664 -5.521 31.533 1.00 50.78 97 ILE A C 1
ATOM 794 O O . ILE A 1 97 ? -30.871 -5.697 31.671 1.00 50.78 97 ILE A O 1
ATOM 798 N N . MET A 1 98 ? -29.065 -4.465 32.085 1.00 49.66 98 MET A N 1
ATOM 799 C CA . MET A 1 98 ? -29.842 -3.340 32.609 1.00 49.66 98 MET A CA 1
ATOM 800 C C . MET A 1 98 ? -29.062 -2.027 32.495 1.00 49.66 98 MET A C 1
ATOM 802 O O . MET A 1 98 ? -28.031 -1.835 33.132 1.00 49.66 98 MET A O 1
ATOM 806 N N . ARG A 1 99 ? -29.661 -1.101 31.732 1.00 47.50 99 ARG A N 1
ATOM 807 C CA . ARG A 1 99 ? -29.267 0.288 31.428 1.00 47.50 99 ARG A CA 1
ATOM 808 C C . ARG A 1 99 ? -28.246 0.502 30.306 1.00 47.50 99 ARG A C 1
ATOM 810 O O . ARG A 1 99 ? -27.158 1.030 30.520 1.00 47.50 99 ARG A O 1
ATOM 817 N N . GLN A 1 100 ? -28.719 0.365 29.067 1.00 41.69 100 GLN A N 1
ATOM 818 C CA . GLN A 1 100 ? -28.468 1.448 28.113 1.00 41.69 100 GLN A CA 1
ATOM 819 C C . GLN A 1 100 ? -29.097 2.728 28.689 1.00 41.69 100 GLN A C 1
ATOM 821 O O . GLN A 1 100 ? -30.288 2.966 28.513 1.00 41.69 100 GLN A O 1
ATOM 826 N N . ARG A 1 101 ? -28.328 3.540 29.427 1.00 46.84 101 ARG A N 1
ATOM 827 C CA . ARG A 1 101 ? -28.719 4.938 29.630 1.00 46.84 101 ARG A CA 1
ATOM 828 C C . ARG A 1 101 ? -28.486 5.637 28.303 1.00 46.84 101 ARG A C 1
ATOM 830 O O . ARG A 1 101 ? -27.347 5.907 27.924 1.00 46.84 101 ARG A O 1
ATOM 837 N N . THR A 1 102 ? -29.560 5.887 27.571 1.00 42.25 102 THR A N 1
ATOM 838 C CA . THR A 1 102 ? -29.538 6.812 26.440 1.00 42.25 102 THR A CA 1
ATOM 839 C C . THR A 1 102 ? -28.993 8.147 26.950 1.00 42.25 102 THR A C 1
ATOM 841 O O . THR A 1 102 ? -29.364 8.576 28.041 1.00 42.25 102 THR A O 1
ATOM 844 N N . ILE A 1 103 ? -28.143 8.834 26.180 1.00 45.28 103 ILE A N 1
ATOM 845 C CA . ILE A 1 103 ? -27.576 10.151 26.551 1.00 45.28 103 ILE A CA 1
ATOM 846 C C . ILE A 1 103 ? -28.677 11.158 26.968 1.00 45.28 103 ILE A C 1
ATOM 848 O O . ILE A 1 103 ? -28.427 12.054 27.768 1.00 45.28 103 ILE A O 1
ATOM 852 N N . SER A 1 104 ? -29.921 10.944 26.525 1.00 39.16 104 SER A N 1
ATOM 853 C CA . SER A 1 104 ? -31.121 11.666 26.965 1.00 39.16 104 SER A CA 1
ATOM 854 C C . SER A 1 104 ? -31.401 11.629 28.479 1.00 39.16 104 SER A C 1
ATOM 856 O O . SER A 1 104 ? -31.984 12.580 28.985 1.00 39.16 104 SER A O 1
ATOM 858 N N . GLU A 1 105 ? -31.018 10.580 29.215 1.00 42.09 105 GLU A N 1
ATOM 859 C CA . GLU A 1 105 ? -31.281 10.476 30.665 1.00 42.09 105 GLU A CA 1
ATOM 860 C C . GLU A 1 105 ? -30.236 11.210 31.520 1.00 42.09 105 GLU A C 1
ATOM 862 O O . GLU A 1 105 ? -30.496 11.527 32.676 1.00 42.09 105 GLU A O 1
ATOM 867 N N . LEU A 1 106 ? -29.052 11.513 30.973 1.00 40.41 106 LEU A N 1
ATOM 868 C CA . LEU A 1 106 ? -27.977 12.172 31.726 1.00 40.41 106 LEU A CA 1
ATOM 869 C C . LEU A 1 106 ? -28.198 13.693 31.871 1.00 40.41 106 LEU A C 1
ATOM 871 O O . LEU A 1 106 ? -27.586 14.320 32.730 1.00 40.41 106 LEU A O 1
ATOM 875 N N . VAL A 1 107 ? -29.077 14.286 31.054 1.00 38.97 107 VAL A N 1
ATOM 876 C CA . VAL A 1 107 ? -29.316 15.744 30.993 1.00 38.97 107 VAL A CA 1
ATOM 877 C C . VAL A 1 107 ? -30.476 16.196 31.906 1.00 38.97 107 VAL A C 1
ATOM 879 O O . VAL A 1 107 ? -30.732 17.388 32.037 1.00 38.97 107 VAL A O 1
ATOM 882 N N . MET A 1 108 ? -31.155 15.275 32.601 1.00 36.34 108 MET A N 1
ATOM 883 C CA . MET A 1 108 ? -32.299 15.581 33.478 1.00 36.34 108 MET A CA 1
ATOM 884 C C . MET A 1 108 ? -32.173 14.958 34.879 1.00 36.34 108 MET A C 1
ATOM 886 O O . MET A 1 108 ? -33.061 14.245 35.334 1.00 36.34 108 MET A O 1
ATOM 890 N N . SER A 1 109 ? -31.098 15.275 35.603 1.00 35.53 109 SER A N 1
ATOM 891 C CA . SER A 1 109 ? -31.018 15.018 37.051 1.00 35.53 109 SER A CA 1
ATOM 892 C C . SER A 1 109 ? -30.838 16.341 37.807 1.00 35.53 109 SER A C 1
ATOM 894 O O . SER A 1 109 ? -29.722 16.859 37.842 1.00 35.53 109 SER A O 1
ATOM 896 N N . PRO A 1 110 ? -31.893 16.917 38.415 1.00 45.03 110 PRO A N 1
ATOM 897 C CA . PRO A 1 110 ? -31.812 18.160 39.183 1.00 45.03 110 PRO A CA 1
ATOM 898 C C . PRO A 1 110 ? -31.377 17.927 40.642 1.00 45.03 110 PRO A C 1
ATOM 900 O O . PRO A 1 110 ? -31.931 18.520 41.560 1.00 45.03 110 PRO A O 1
ATOM 903 N N . GLU A 1 111 ? -30.377 17.076 40.881 1.00 46.09 111 GLU A N 1
ATOM 904 C CA . GLU A 1 111 ? -29.913 16.758 42.238 1.00 46.09 111 GLU A CA 1
ATOM 905 C C . GLU A 1 111 ? -28.384 16.771 42.325 1.00 46.09 111 GLU A C 1
ATOM 907 O O . GLU A 1 111 ? -27.727 15.743 42.458 1.00 46.09 111 GLU A O 1
ATOM 912 N N . LEU A 1 112 ? -27.803 17.970 42.252 1.00 33.66 112 LEU A N 1
ATOM 913 C CA . LEU A 1 112 ? -26.463 18.221 42.787 1.00 33.66 112 LEU A CA 1
ATOM 914 C C . LEU A 1 112 ? -26.319 19.661 43.304 1.00 33.66 112 LEU A C 1
ATOM 916 O O . LEU A 1 112 ? -25.397 20.379 42.944 1.00 33.66 112 LEU A O 1
ATOM 920 N N . PHE A 1 113 ? -27.236 20.083 44.173 1.00 33.72 113 PHE A N 1
ATOM 921 C CA . PHE A 1 113 ? -26.987 21.170 45.122 1.00 33.72 113 PHE A CA 1
ATOM 922 C C . PHE A 1 113 ? -27.568 20.752 46.473 1.00 33.72 113 PHE A C 1
ATOM 924 O O . PHE A 1 113 ? -28.715 21.039 46.797 1.00 33.72 113 PHE A O 1
ATOM 931 N N . HIS A 1 114 ? -26.787 20.002 47.251 1.00 37.47 114 HIS A N 1
ATOM 932 C CA . HIS A 1 114 ? -27.059 19.858 48.676 1.00 37.47 114 HIS A CA 1
ATOM 933 C C . HIS A 1 114 ? -26.764 21.189 49.369 1.00 37.47 114 HIS A C 1
ATOM 935 O O . HIS A 1 114 ? -25.632 21.677 49.346 1.00 37.47 114 HIS A O 1
ATOM 941 N N . GLU A 1 115 ? -27.804 21.759 49.979 1.00 37.09 115 GLU A N 1
ATOM 942 C CA . GLU A 1 115 ? -27.691 22.822 50.969 1.00 37.09 115 GLU A CA 1
ATOM 943 C C . GLU A 1 115 ? -26.803 22.353 52.131 1.00 37.09 115 GLU A C 1
ATOM 945 O O . GLU A 1 115 ? -27.051 21.318 52.753 1.00 37.09 115 GLU A O 1
ATOM 950 N N . GLY A 1 116 ? -25.755 23.125 52.422 1.00 38.06 116 GLY A N 1
ATOM 951 C CA . GLY A 1 116 ? -24.973 22.992 53.648 1.00 38.06 116 GLY A CA 1
ATOM 952 C C . GLY A 1 116 ? -25.757 23.453 54.890 1.00 38.06 116 GLY A C 1
ATOM 953 O O . GLY A 1 116 ? -26.809 24.086 54.774 1.00 38.06 116 GLY A O 1
ATOM 954 N N . PRO A 1 117 ? -25.264 23.142 56.100 1.00 36.19 117 PRO A N 1
ATOM 955 C CA . PRO A 1 117 ? -26.023 23.288 57.339 1.00 36.19 117 PRO A CA 1
ATOM 956 C C . PRO A 1 117 ? -26.342 24.756 57.669 1.00 36.19 117 PRO A C 1
ATOM 958 O O . PRO A 1 117 ? -25.463 25.618 57.686 1.00 36.19 117 PRO A O 1
ATOM 961 N N . LYS A 1 118 ? -27.616 25.028 57.985 1.00 38.56 118 LYS A N 1
ATOM 962 C CA . LYS A 1 118 ? -28.111 26.329 58.458 1.00 38.56 118 LYS A CA 1
ATOM 963 C C . LYS A 1 118 ? -27.575 26.627 59.861 1.00 38.56 118 LYS A C 1
ATOM 965 O O . LYS A 1 118 ? -28.129 26.163 60.855 1.00 38.56 118 LYS A O 1
ATOM 970 N N . THR A 1 119 ? -26.531 27.445 59.949 1.00 34.47 119 THR A N 1
ATOM 971 C CA . THR A 1 119 ? -26.128 28.088 61.206 1.00 34.47 119 THR A CA 1
ATOM 972 C C . THR A 1 119 ? -27.088 29.237 61.506 1.00 34.47 119 THR A C 1
ATOM 974 O O . THR A 1 119 ? -27.201 30.196 60.743 1.00 34.47 119 THR A O 1
ATOM 977 N N . SER A 1 120 ? -27.798 29.138 62.626 1.00 34.62 120 SER A N 1
ATOM 978 C CA . SER A 1 120 ? -28.687 30.168 63.156 1.00 34.62 120 SER A CA 1
ATOM 979 C C . SER A 1 120 ? -27.919 31.456 63.478 1.00 34.62 120 SER A C 1
ATOM 981 O O . SER A 1 120 ? -27.149 31.483 64.440 1.00 34.62 120 SER A O 1
ATOM 983 N N . LEU A 1 121 ? -28.167 32.537 62.733 1.00 35.25 121 LEU A N 1
ATOM 984 C CA . LEU A 1 121 ? -27.776 33.890 63.132 1.00 35.25 121 LEU A CA 1
ATOM 985 C C . LEU A 1 121 ? -29.028 34.690 63.514 1.00 35.25 121 LEU A C 1
ATOM 987 O O . LEU A 1 121 ? -29.878 35.017 62.690 1.00 35.25 121 LEU A O 1
ATOM 991 N N . ARG A 1 122 ? -29.142 34.966 64.813 1.00 33.47 122 ARG A N 1
ATOM 992 C CA . ARG A 1 122 ? -30.199 35.752 65.452 1.00 33.47 122 ARG A CA 1
ATOM 993 C C . ARG A 1 122 ? -29.941 37.238 65.190 1.00 33.47 122 ARG A C 1
ATOM 995 O O . ARG A 1 122 ? -29.067 37.815 65.831 1.00 33.47 122 ARG A O 1
ATOM 1002 N N . VAL A 1 123 ? -30.700 37.867 64.292 1.00 38.28 123 VAL A N 1
ATOM 1003 C CA . VAL A 1 123 ? -30.682 39.331 64.121 1.00 38.28 123 VAL A CA 1
ATOM 1004 C C . VAL A 1 123 ? -31.802 39.943 64.959 1.00 38.28 123 VAL A C 1
ATOM 1006 O O . VAL A 1 123 ? -32.973 39.595 64.820 1.00 38.28 123 VAL A O 1
ATOM 1009 N N . ARG A 1 124 ? -31.407 40.813 65.892 1.00 36.09 124 ARG A N 1
ATOM 1010 C CA . ARG A 1 124 ? -32.289 41.599 66.758 1.00 36.09 124 ARG A CA 1
ATOM 1011 C C . ARG A 1 124 ? -33.034 42.647 65.928 1.00 36.09 124 ARG A C 1
ATOM 1013 O O . ARG A 1 124 ? -32.416 43.397 65.184 1.00 36.09 124 ARG A O 1
ATOM 1020 N N . THR A 1 125 ? -34.344 42.719 66.118 1.00 38.41 125 THR A N 1
ATOM 1021 C CA . THR A 1 125 ? -35.213 43.814 65.681 1.00 38.41 125 THR A CA 1
ATOM 1022 C C . THR A 1 125 ? -35.040 45.049 66.571 1.00 38.41 125 THR A C 1
ATOM 1024 O O . THR A 1 125 ? -35.108 44.938 67.795 1.00 38.41 125 THR A O 1
ATOM 1027 N N . GLY A 1 126 ? -34.907 46.214 65.942 1.00 37.06 126 GLY A N 1
ATOM 1028 C CA . GLY A 1 126 ? -35.225 47.550 66.462 1.00 37.06 126 GLY A CA 1
ATOM 1029 C C . GLY A 1 126 ? -35.364 48.451 65.228 1.00 37.06 126 GLY A C 1
ATOM 1030 O O . GLY A 1 126 ? -34.411 48.549 64.468 1.00 37.06 126 GLY A O 1
ATOM 1031 N N . ALA A 1 127 ? -36.568 48.794 64.765 1.00 45.03 127 ALA A N 1
ATOM 1032 C CA . ALA A 1 127 ? -37.503 49.792 65.298 1.00 45.03 127 ALA A CA 1
ATOM 1033 C C . ALA A 1 127 ? -36.956 51.229 65.217 1.00 45.03 127 ALA A C 1
ATOM 1035 O O . ALA A 1 127 ? -36.153 51.599 66.065 1.00 45.03 127 ALA A O 1
ATOM 1036 N N . SER A 1 128 ? -37.450 51.976 64.215 1.00 46.31 128 SER A N 1
ATOM 1037 C CA . SER A 1 128 ? -37.790 53.421 64.164 1.00 46.31 128 SER A CA 1
ATOM 1038 C C . SER A 1 128 ? -37.566 53.935 62.726 1.00 46.31 128 SER A C 1
ATOM 1040 O O . SER A 1 128 ? -36.496 53.764 62.157 1.00 46.31 128 SER A O 1
ATOM 1042 N N . GLU A 1 129 ? -38.618 54.223 61.957 1.00 43.16 129 GLU A N 1
ATOM 1043 C CA . GLU A 1 129 ? -39.425 55.459 61.913 1.00 43.16 129 GLU A CA 1
ATOM 1044 C C . GLU A 1 129 ? -38.768 56.653 61.203 1.00 43.16 129 GLU A C 1
ATOM 1046 O O . GLU A 1 129 ? -37.641 57.036 61.498 1.00 43.16 129 GLU A O 1
ATOM 1051 N N . SER A 1 130 ? -39.606 57.300 60.376 1.00 42.28 130 SER A N 1
ATOM 1052 C CA . SER A 1 130 ? -39.483 58.628 59.747 1.00 42.28 130 SER A CA 1
ATOM 1053 C C . SER A 1 130 ? -38.467 58.741 58.599 1.00 42.28 130 SER A C 1
ATOM 1055 O O . SER A 1 130 ? -37.393 58.167 58.650 1.00 42.28 130 SER A O 1
ATOM 1057 N N . GLY A 1 131 ? -38.727 59.446 57.504 1.00 44.03 131 GLY A N 1
ATOM 1058 C CA . GLY A 1 131 ? -39.800 60.377 57.182 1.00 44.03 131 GLY A CA 1
ATOM 1059 C C . GLY A 1 131 ? -39.269 61.381 56.152 1.00 44.03 131 GLY A C 1
ATOM 1060 O O . GLY A 1 131 ? -38.119 61.792 56.269 1.00 44.03 131 GLY A O 1
ATOM 1061 N N . GLN A 1 132 ? -40.159 61.777 55.234 1.00 40.94 132 GLN A N 1
ATOM 1062 C CA . GLN A 1 132 ? -40.033 62.804 54.182 1.00 40.94 132 GLN A CA 1
ATOM 1063 C C . GLN A 1 132 ? -39.253 62.434 52.917 1.00 40.94 132 GLN A C 1
ATOM 1065 O O . GLN A 1 132 ? -38.052 62.107 52.994 1.00 40.94 132 GLN A O 1
#

InterPro domains:
  IPR006083 Phosphoribulokinase/uridine kinase [PF00485] (2-67)
  IPR027417 P-loop containing nucleoside triphosphate hydrolase [G3DSA:3.40.50.300] (1-93)
  IPR027417 P-loop containing nucleoside triphosphate hydrolase [SSF52540] (2-74)

Secondary structure (DSSP, 8-state):
--S--EEEE--HHHHHHHHHHHHHHTT---HHHHHHHIIIIIHHHIIIIIGGGGGG-SEEEE--S--HHHHHHHHHHHHHHHHHHHHHHHHHHTT-------HHHHT------PPPP-----PPP-------